Protein AF-A0A9D7RMD3-F1 (afdb_monomer_lite)

Structure (mmCIF, N/CA/C/O backbone):
data_AF-A0A9D7RMD3-F1
#
_entry.id   AF-A0A9D7RMD3-F1
#
loop_
_atom_site.group_PDB
_atom_site.id
_atom_site.type_symbol
_atom_site.label_atom_id
_atom_site.label_alt_id
_atom_site.label_comp_id
_atom_site.label_asym_id
_atom_site.label_entity_id
_atom_site.label_seq_id
_atom_site.pdbx_PDB_ins_code
_atom_site.Cartn_x
_atom_site.Cartn_y
_atom_site.Cartn_z
_atom_site.occupancy
_atom_site.B_iso_or_equiv
_atom_site.auth_seq_id
_atom_site.auth_comp_id
_atom_site.auth_asym_id
_atom_site.auth_atom_id
_atom_site.pdbx_PDB_model_num
ATOM 1 N N . MET A 1 1 ? 14.123 13.808 17.223 1.00 32.34 1 MET A N 1
ATOM 2 C CA . MET A 1 1 ? 14.949 13.797 15.997 1.00 32.34 1 MET A CA 1
ATOM 3 C C . MET A 1 1 ? 15.672 12.461 15.919 1.00 32.34 1 MET A C 1
ATOM 5 O O . MET A 1 1 ? 16.657 12.280 16.620 1.00 32.34 1 MET A O 1
ATOM 9 N N . ALA A 1 2 ? 15.146 11.495 15.163 1.00 38.25 2 ALA A N 1
ATOM 10 C CA . ALA A 1 2 ? 15.860 10.244 14.920 1.00 38.25 2 ALA A CA 1
ATOM 11 C C . ALA A 1 2 ? 16.950 10.520 13.879 1.00 38.25 2 ALA A C 1
ATOM 13 O O . ALA A 1 2 ? 16.640 10.875 12.743 1.00 38.25 2 ALA A O 1
ATOM 14 N N . ALA A 1 3 ? 18.216 10.424 14.284 1.00 46.19 3 ALA A N 1
ATOM 15 C CA . ALA A 1 3 ? 19.341 10.475 13.364 1.00 46.19 3 ALA A CA 1
ATOM 16 C C . ALA A 1 3 ? 19.208 9.296 12.390 1.00 46.19 3 ALA A C 1
ATOM 18 O O . ALA A 1 3 ? 19.318 8.137 12.788 1.00 46.19 3 ALA A O 1
ATOM 19 N N . GLY A 1 4 ? 18.892 9.590 11.129 1.00 49.69 4 GLY A N 1
ATOM 20 C CA . GLY A 1 4 ? 18.812 8.580 10.083 1.00 49.69 4 GLY A CA 1
ATOM 21 C C . GLY A 1 4 ? 20.163 7.887 9.955 1.00 49.69 4 GLY A C 1
ATOM 22 O O . GLY A 1 4 ? 21.171 8.535 9.679 1.00 49.69 4 GLY A O 1
ATOM 23 N N . ILE A 1 5 ? 20.191 6.575 10.180 1.00 57.56 5 ILE A N 1
ATOM 24 C CA . ILE A 1 5 ? 21.378 5.757 9.934 1.00 57.56 5 ILE A CA 1
ATOM 25 C C . ILE A 1 5 ? 21.712 5.904 8.447 1.00 57.56 5 ILE A C 1
ATOM 27 O O . ILE A 1 5 ? 20.961 5.444 7.586 1.00 57.56 5 ILE A O 1
ATOM 31 N N . SER A 1 6 ? 22.822 6.578 8.140 1.00 62.81 6 SER A N 1
ATOM 32 C CA . SER A 1 6 ? 23.332 6.691 6.775 1.00 62.81 6 SER A CA 1
ATOM 33 C C . SER A 1 6 ? 23.757 5.302 6.298 1.00 62.81 6 SER A C 1
ATOM 35 O O . SER A 1 6 ? 24.821 4.795 6.647 1.00 62.81 6 SER A O 1
ATOM 37 N N . SER A 1 7 ? 22.896 4.653 5.518 1.00 61.44 7 SER A N 1
ATOM 38 C CA . SER A 1 7 ? 23.105 3.298 4.991 1.00 61.44 7 SER A CA 1
ATOM 39 C C . SER A 1 7 ? 24.085 3.249 3.810 1.00 61.44 7 SER A C 1
ATOM 41 O O . SER A 1 7 ? 24.402 2.169 3.304 1.00 61.44 7 SER A O 1
ATOM 43 N N . TRP A 1 8 ? 24.609 4.404 3.388 1.00 58.88 8 TRP A N 1
ATOM 44 C CA . TRP A 1 8 ? 25.499 4.563 2.234 1.00 58.88 8 TRP A CA 1
ATOM 45 C C . TRP A 1 8 ? 26.847 3.832 2.370 1.00 58.88 8 TRP A C 1
ATOM 47 O O . TRP A 1 8 ? 27.505 3.583 1.364 1.00 58.88 8 TRP A O 1
ATOM 57 N N . GLY A 1 9 ? 27.248 3.448 3.588 1.00 62.94 9 GLY A N 1
ATOM 58 C CA . GLY A 1 9 ? 28.493 2.714 3.854 1.00 62.94 9 GLY A CA 1
ATOM 59 C C . GLY A 1 9 ? 28.354 1.194 4.004 1.00 62.94 9 GLY A C 1
ATOM 60 O O . GLY A 1 9 ? 29.370 0.511 4.121 1.00 62.94 9 GLY A O 1
ATOM 61 N N . LEU A 1 10 ? 27.134 0.644 4.025 1.00 76.44 10 LEU A N 1
ATOM 62 C CA . LEU A 1 10 ? 26.925 -0.780 4.308 1.00 76.44 10 LEU A CA 1
ATOM 63 C C . LEU A 1 10 ? 27.299 -1.670 3.102 1.00 76.44 10 LEU A C 1
ATOM 65 O O . LEU A 1 10 ? 27.026 -1.305 1.958 1.00 76.44 10 LEU A O 1
ATOM 69 N N . PRO A 1 11 ? 27.859 -2.878 3.314 1.00 77.81 11 PRO A N 1
ATOM 70 C CA . PRO A 1 11 ? 28.226 -3.782 2.218 1.00 77.81 11 PRO A CA 1
ATOM 71 C C . PRO A 1 11 ? 27.067 -4.091 1.258 1.00 77.81 11 PRO A C 1
ATOM 73 O O . PRO A 1 11 ? 27.268 -4.196 0.051 1.00 77.81 11 PRO A O 1
ATOM 76 N N . ILE A 1 12 ? 25.842 -4.168 1.785 1.00 80.94 12 ILE A N 1
ATOM 77 C CA . ILE A 1 12 ? 24.632 -4.471 1.012 1.00 80.94 12 ILE A CA 1
ATOM 78 C C . ILE A 1 12 ? 24.282 -3.337 0.041 1.00 80.94 12 ILE A C 1
ATOM 80 O O . ILE A 1 12 ? 23.944 -3.610 -1.109 1.00 80.94 12 ILE A O 1
ATOM 84 N N . SER A 1 13 ? 24.395 -2.070 0.456 1.00 83.38 13 SER A N 1
ATOM 85 C CA . SER A 1 13 ? 24.097 -0.934 -0.428 1.00 83.38 13 SER A CA 1
ATOM 86 C C . SER A 1 13 ? 25.143 -0.811 -1.538 1.00 83.38 13 SER A C 1
ATOM 88 O O . SER A 1 13 ? 24.787 -0.570 -2.690 1.00 83.38 13 SER A O 1
ATOM 90 N N . ARG A 1 14 ? 26.420 -1.085 -1.235 1.00 86.19 14 ARG A N 1
ATOM 91 C CA . ARG A 1 14 ? 27.492 -1.152 -2.245 1.00 86.19 14 ARG A CA 1
ATOM 92 C C . ARG A 1 14 ? 27.278 -2.291 -3.239 1.00 86.19 14 ARG A C 1
ATOM 94 O O . ARG A 1 14 ? 27.419 -2.068 -4.439 1.00 86.19 14 ARG A O 1
ATOM 101 N N . LEU A 1 15 ? 26.907 -3.479 -2.758 1.00 89.81 15 LEU A N 1
ATOM 102 C CA . LEU A 1 15 ? 26.599 -4.625 -3.612 1.00 89.81 15 LEU A CA 1
ATOM 103 C C . LEU A 1 15 ? 25.402 -4.332 -4.521 1.00 89.81 15 LEU A C 1
ATOM 105 O O . LEU A 1 15 ? 25.484 -4.559 -5.724 1.00 89.81 15 LEU A O 1
ATOM 109 N N . PHE A 1 16 ? 24.321 -3.775 -3.969 1.00 89.44 16 PHE A N 1
ATOM 110 C CA . PHE A 1 16 ? 23.158 -3.364 -4.752 1.00 89.44 16 PHE A CA 1
ATOM 111 C C . PHE A 1 16 ? 23.549 -2.400 -5.876 1.00 89.44 16 PHE A C 1
ATOM 113 O O . PHE A 1 16 ? 23.211 -2.646 -7.030 1.00 89.44 16 PHE A O 1
ATOM 120 N N . MET A 1 17 ? 24.316 -1.349 -5.567 1.00 87.50 17 MET A N 1
ATOM 121 C CA . MET A 1 17 ? 24.754 -0.377 -6.574 1.00 87.50 17 MET A CA 1
ATOM 122 C C . MET A 1 17 ? 25.660 -1.008 -7.638 1.00 87.50 17 MET A C 1
ATOM 124 O O . MET A 1 17 ? 25.533 -0.686 -8.817 1.00 87.50 17 MET A O 1
ATOM 128 N N . ALA A 1 18 ? 26.544 -1.934 -7.252 1.00 90.25 18 ALA A N 1
ATOM 129 C CA . ALA A 1 18 ? 27.374 -2.670 -8.201 1.00 90.25 18 ALA A CA 1
ATOM 130 C C . ALA A 1 18 ? 26.529 -3.536 -9.150 1.00 90.25 18 ALA A C 1
ATOM 132 O O . ALA A 1 18 ? 26.761 -3.524 -10.357 1.00 90.25 18 ALA A O 1
ATOM 133 N N . MET A 1 19 ? 25.512 -4.231 -8.629 1.00 91.62 19 MET A N 1
ATOM 134 C CA . MET A 1 19 ? 24.576 -5.001 -9.452 1.00 91.62 19 MET A CA 1
ATOM 135 C C . MET A 1 19 ? 23.728 -4.093 -10.347 1.00 91.62 19 MET A C 1
ATOM 137 O O . MET A 1 19 ? 23.523 -4.413 -11.509 1.00 91.62 19 MET A O 1
ATOM 141 N N . TYR A 1 20 ? 23.277 -2.940 -9.852 1.00 90.50 20 TYR A N 1
ATOM 142 C CA . TYR A 1 20 ? 22.442 -2.014 -10.623 1.00 90.50 20 TYR A CA 1
ATOM 143 C C . TYR A 1 20 ? 23.188 -1.357 -11.802 1.00 90.50 20 TYR A C 1
ATOM 145 O O . TYR A 1 20 ? 22.577 -1.015 -12.813 1.00 90.50 20 TYR A O 1
ATOM 153 N N . ARG A 1 21 ? 24.517 -1.211 -11.717 1.00 89.69 21 ARG A N 1
ATOM 154 C CA . ARG A 1 21 ? 25.347 -0.750 -12.847 1.00 89.69 21 ARG A CA 1
ATOM 155 C C . ARG A 1 21 ? 25.440 -1.767 -13.983 1.00 89.69 21 ARG A C 1
ATOM 157 O O . ARG A 1 21 ? 25.694 -1.381 -15.114 1.00 89.69 21 ARG A O 1
ATOM 164 N N . ASN A 1 22 ? 25.244 -3.053 -13.701 1.00 93.56 22 ASN A N 1
ATOM 165 C CA . ASN A 1 22 ? 25.216 -4.082 -14.732 1.00 93.56 22 ASN A CA 1
ATOM 166 C C . ASN A 1 22 ? 23.844 -4.109 -15.426 1.00 93.56 22 ASN A C 1
ATOM 168 O O . ASN A 1 22 ? 22.821 -4.301 -14.769 1.00 93.56 22 ASN A O 1
ATOM 172 N N . ASP A 1 23 ? 23.826 -3.982 -16.753 1.00 92.50 23 ASP A N 1
ATOM 173 C CA . ASP A 1 23 ? 22.592 -3.855 -17.544 1.00 92.50 23 ASP A CA 1
ATOM 174 C C . ASP A 1 23 ? 21.618 -5.021 -17.362 1.00 92.50 23 ASP A C 1
ATOM 176 O O . ASP A 1 23 ? 20.416 -4.817 -17.179 1.00 92.50 23 ASP A O 1
ATOM 180 N N . THR A 1 24 ? 22.135 -6.250 -17.330 1.00 95.06 24 THR A N 1
ATOM 181 C CA . THR A 1 24 ? 21.322 -7.459 -17.163 1.00 95.06 24 THR A CA 1
ATOM 182 C C . THR A 1 24 ? 20.649 -7.498 -15.794 1.00 95.06 24 THR A C 1
ATOM 184 O O . THR A 1 24 ? 19.456 -7.794 -15.691 1.00 95.06 24 THR A O 1
ATOM 187 N N . PHE A 1 25 ? 21.392 -7.215 -14.723 1.00 95.31 25 PHE A N 1
ATOM 188 C CA . PHE A 1 25 ? 20.826 -7.204 -13.373 1.00 95.31 25 PHE A CA 1
ATOM 189 C C . PHE A 1 25 ? 19.879 -6.025 -13.160 1.00 95.31 25 PHE A C 1
ATOM 191 O O . PHE A 1 25 ? 18.837 -6.200 -12.526 1.00 95.31 25 PHE A O 1
ATOM 198 N N . ARG A 1 26 ? 20.177 -4.862 -13.744 1.00 93.44 26 ARG A N 1
ATOM 199 C CA . ARG A 1 26 ? 19.283 -3.702 -13.733 1.00 93.44 26 ARG A CA 1
ATOM 200 C C . ARG A 1 26 ? 17.948 -4.012 -14.394 1.00 93.44 26 ARG A C 1
ATOM 202 O O . ARG A 1 26 ? 16.911 -3.801 -13.773 1.00 93.44 26 ARG A O 1
ATOM 209 N N . ALA A 1 27 ? 17.959 -4.553 -15.612 1.00 93.50 27 ALA A N 1
ATOM 210 C CA . ALA A 1 27 ? 16.737 -4.911 -16.328 1.00 93.50 27 ALA A CA 1
ATOM 211 C C . ALA A 1 27 ? 15.878 -5.898 -15.519 1.00 93.50 27 ALA A C 1
ATOM 213 O O . ALA A 1 27 ? 14.674 -5.693 -15.368 1.00 93.50 27 ALA A O 1
ATOM 214 N N . LYS A 1 28 ? 16.508 -6.916 -14.913 1.00 96.00 28 LYS A N 1
ATOM 215 C CA . LYS A 1 28 ? 15.828 -7.870 -14.021 1.00 96.00 28 LYS A CA 1
ATOM 216 C C . LYS A 1 28 ? 15.227 -7.196 -12.789 1.00 96.00 28 LYS A C 1
ATOM 218 O O . LYS A 1 28 ? 14.099 -7.508 -12.422 1.00 96.00 28 LYS A O 1
ATOM 223 N N . PHE A 1 29 ? 15.963 -6.286 -12.155 1.00 95.31 29 PHE A N 1
ATOM 224 C CA . PHE A 1 29 ? 15.476 -5.540 -10.998 1.00 95.31 29 PHE A CA 1
ATOM 225 C C . PHE A 1 29 ? 14.263 -4.676 -11.358 1.00 95.31 29 PHE A C 1
ATOM 227 O O . PHE A 1 29 ? 13.245 -4.758 -10.679 1.00 95.31 29 PHE A O 1
ATOM 234 N N . LEU A 1 30 ? 14.353 -3.890 -12.435 1.00 94.81 30 LEU A N 1
ATOM 235 C CA . LEU A 1 30 ? 13.266 -3.014 -12.877 1.00 94.81 30 LEU A CA 1
ATOM 236 C C . LEU A 1 30 ? 11.995 -3.823 -13.169 1.00 94.81 30 LEU A C 1
ATOM 238 O O . LEU A 1 30 ? 10.940 -3.495 -12.633 1.00 94.81 30 LEU A O 1
ATOM 242 N N . LEU A 1 31 ? 12.123 -4.917 -13.928 1.00 95.81 31 LEU A N 1
ATOM 243 C CA . LEU A 1 31 ? 11.015 -5.821 -14.238 1.00 95.81 31 LEU A CA 1
ATOM 244 C C . LEU A 1 31 ? 10.387 -6.414 -12.967 1.00 95.81 31 LEU A C 1
ATOM 246 O O . LEU A 1 31 ? 9.167 -6.471 -12.842 1.00 95.81 31 LEU A O 1
ATOM 250 N N . ALA A 1 32 ? 11.214 -6.852 -12.011 1.00 96.88 32 ALA A N 1
ATOM 251 C CA . ALA A 1 32 ? 10.730 -7.427 -10.761 1.00 96.88 32 ALA A CA 1
ATOM 252 C C . ALA A 1 32 ? 9.968 -6.399 -9.912 1.00 96.88 32 ALA A C 1
ATOM 254 O O . ALA A 1 32 ? 8.920 -6.720 -9.355 1.00 96.88 32 ALA A O 1
ATOM 255 N N . VAL A 1 33 ? 10.466 -5.161 -9.824 1.00 96.62 33 VAL A N 1
ATOM 256 C CA . VAL A 1 33 ? 9.778 -4.090 -9.091 1.00 96.62 33 VAL A CA 1
ATOM 257 C C . VAL A 1 33 ? 8.451 -3.736 -9.760 1.00 96.62 33 VAL A C 1
ATOM 259 O O . VAL A 1 33 ? 7.452 -3.609 -9.058 1.00 96.62 33 VAL A O 1
ATOM 262 N N . GLU A 1 34 ? 8.402 -3.630 -11.090 1.00 97.19 34 GLU A N 1
ATOM 263 C CA . GLU A 1 34 ? 7.147 -3.383 -11.816 1.00 97.19 34 GLU A CA 1
ATOM 264 C C . GLU A 1 34 ? 6.127 -4.494 -11.579 1.00 97.19 34 GLU A C 1
ATOM 266 O O . GLU A 1 34 ? 5.008 -4.207 -11.164 1.00 97.19 34 GLU A O 1
ATOM 271 N N . ALA A 1 35 ? 6.535 -5.759 -11.710 1.00 98.06 35 ALA A N 1
ATOM 272 C CA . ALA A 1 35 ? 5.659 -6.900 -11.453 1.00 98.06 35 ALA A CA 1
ATOM 273 C C . ALA A 1 35 ? 5.095 -6.903 -10.019 1.00 98.06 35 ALA A C 1
ATOM 275 O O . ALA A 1 35 ? 3.939 -7.268 -9.796 1.00 98.06 35 ALA A O 1
ATOM 276 N N . LEU A 1 36 ? 5.890 -6.472 -9.033 1.00 98.19 36 LEU A N 1
ATOM 277 C CA . LEU A 1 36 ? 5.419 -6.322 -7.657 1.00 98.19 36 LEU A CA 1
ATOM 278 C C . LEU A 1 36 ? 4.394 -5.188 -7.524 1.00 98.19 36 LEU A C 1
ATOM 280 O O . LEU A 1 36 ? 3.371 -5.388 -6.871 1.00 98.19 36 LEU A O 1
ATOM 284 N N . LEU A 1 37 ? 4.652 -4.024 -8.129 1.00 97.81 37 LEU A N 1
ATOM 285 C CA . LEU A 1 37 ? 3.769 -2.852 -8.061 1.00 97.81 37 LEU A CA 1
ATOM 286 C C . LEU A 1 37 ? 2.456 -3.050 -8.829 1.00 97.81 37 LEU A C 1
ATOM 288 O O . LEU A 1 37 ? 1.429 -2.529 -8.406 1.00 97.81 37 LEU A O 1
ATOM 292 N N . ASP A 1 38 ? 2.470 -3.830 -9.907 1.00 97.31 38 ASP A N 1
ATOM 293 C CA . ASP A 1 38 ? 1.272 -4.168 -10.681 1.00 97.31 38 ASP A CA 1
ATOM 294 C C . ASP A 1 38 ? 0.444 -5.289 -10.024 1.00 97.31 38 A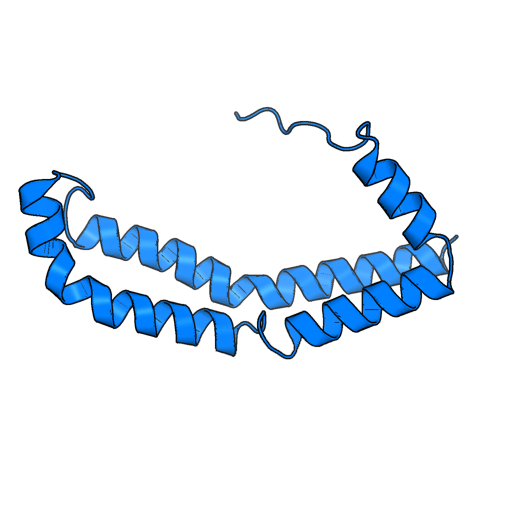SP A C 1
ATOM 296 O O . ASP A 1 38 ? -0.750 -5.427 -10.288 1.00 97.31 38 ASP A O 1
ATOM 300 N N . GLY A 1 39 ? 1.062 -6.091 -9.150 1.00 97.06 39 GLY A N 1
ATOM 301 C CA . GLY A 1 39 ? 0.430 -7.234 -8.497 1.00 97.06 39 GLY A CA 1
ATOM 302 C C . GLY A 1 39 ? 0.312 -7.069 -6.978 1.00 97.06 39 GLY A C 1
ATOM 303 O O . GLY A 1 39 ? -0.540 -6.309 -6.497 1.00 97.06 39 GLY A O 1
ATOM 304 N N . PRO A 1 40 ? 1.110 -7.821 -6.195 1.00 97.38 40 PRO A N 1
ATOM 305 C CA . PRO A 1 40 ? 0.927 -7.956 -4.750 1.00 97.38 40 PRO A CA 1
ATOM 306 C C . PRO A 1 40 ? 1.097 -6.647 -3.971 1.00 97.38 40 PRO A C 1
ATOM 308 O O . PRO A 1 40 ? 0.490 -6.505 -2.915 1.00 97.38 40 PRO A O 1
ATOM 311 N N . LEU A 1 41 ? 1.890 -5.699 -4.479 1.00 97.56 41 LEU A N 1
ATOM 312 C CA . LEU A 1 41 ? 2.138 -4.401 -3.847 1.00 97.56 41 LEU A CA 1
ATOM 313 C C . LEU A 1 41 ? 1.336 -3.256 -4.481 1.00 97.56 41 LEU A C 1
ATOM 315 O O . LEU A 1 41 ? 1.589 -2.093 -4.161 1.00 97.56 41 LEU A O 1
ATOM 319 N N . SER A 1 42 ? 0.366 -3.563 -5.348 1.00 98.25 42 SER A N 1
ATOM 320 C CA . SER A 1 42 ? -0.556 -2.554 -5.876 1.00 98.25 42 SER A CA 1
ATOM 321 C C . SER A 1 42 ? -1.360 -1.903 -4.749 1.00 98.25 42 SER A C 1
ATOM 323 O O . SER A 1 42 ? -1.769 -2.561 -3.785 1.00 98.25 42 SER A O 1
ATOM 325 N N . ALA A 1 43 ? -1.652 -0.609 -4.878 1.00 98.12 43 ALA A N 1
ATOM 326 C CA . ALA A 1 43 ? -2.438 0.149 -3.907 1.00 98.12 43 ALA A CA 1
ATOM 327 C C . ALA A 1 43 ? -3.815 -0.490 -3.694 1.00 98.12 43 ALA A C 1
ATOM 329 O O . ALA A 1 43 ? -4.316 -0.545 -2.570 1.00 98.12 43 ALA A O 1
ATOM 330 N N . LYS A 1 44 ? -4.401 -1.044 -4.763 1.00 98.06 44 LYS A N 1
ATOM 331 C CA . LYS A 1 44 ? -5.657 -1.796 -4.708 1.00 98.06 44 LYS A CA 1
ATOM 332 C C . LYS A 1 44 ? -5.535 -3.041 -3.829 1.00 98.06 44 LYS A C 1
ATOM 334 O O . LYS A 1 44 ? -6.373 -3.226 -2.947 1.00 98.06 44 LYS A O 1
ATOM 339 N N . ARG A 1 45 ? -4.519 -3.889 -4.049 1.00 98.00 45 ARG A N 1
ATOM 340 C CA . ARG A 1 45 ? -4.342 -5.121 -3.264 1.00 98.00 45 ARG A CA 1
ATOM 341 C C . ARG A 1 45 ? -4.038 -4.797 -1.807 1.00 98.00 45 ARG A C 1
ATOM 343 O O . ARG A 1 45 ? -4.739 -5.295 -0.936 1.00 98.00 45 ARG A O 1
ATOM 350 N N . CYS A 1 46 ? -3.077 -3.911 -1.552 1.00 98.12 46 CYS A N 1
ATOM 351 C CA . CYS A 1 46 ? -2.698 -3.494 -0.202 1.00 98.12 46 CYS A CA 1
ATOM 352 C C . CYS A 1 46 ? -3.882 -2.903 0.576 1.00 98.12 46 CYS A C 1
ATOM 354 O O . CYS A 1 46 ? -4.099 -3.259 1.731 1.00 98.12 46 CYS A O 1
ATOM 356 N N . THR A 1 47 ? -4.678 -2.037 -0.060 1.00 98.31 47 THR A N 1
ATOM 357 C CA . THR A 1 47 ? -5.874 -1.457 0.571 1.00 98.31 47 THR A CA 1
ATOM 358 C C . THR A 1 47 ? -6.919 -2.534 0.867 1.00 98.31 47 THR A C 1
ATOM 360 O O . THR A 1 47 ? -7.461 -2.569 1.963 1.00 98.31 47 THR A O 1
ATOM 363 N N . SER A 1 48 ? -7.178 -3.446 -0.075 1.00 98.25 48 SER A N 1
ATOM 364 C CA . SER A 1 48 ? -8.144 -4.537 0.116 1.00 98.25 48 SER A CA 1
ATOM 365 C C . SER A 1 48 ? -7.760 -5.475 1.263 1.00 98.25 48 SER A C 1
ATOM 367 O O . SER A 1 48 ? -8.625 -5.890 2.034 1.00 98.25 48 SER A O 1
ATOM 369 N N . GLU A 1 49 ? -6.478 -5.823 1.373 1.00 98.25 49 GLU A N 1
ATOM 370 C CA . GLU A 1 49 ? -5.962 -6.643 2.474 1.00 98.25 49 GLU A CA 1
ATOM 371 C C . GLU A 1 49 ? -6.102 -5.915 3.812 1.00 98.25 49 GLU A C 1
ATOM 373 O O . GLU A 1 49 ? -6.592 -6.491 4.782 1.00 98.25 49 GLU A O 1
ATOM 378 N N . LEU A 1 50 ? -5.755 -4.625 3.854 1.00 98.25 50 LEU A N 1
ATOM 379 C CA . LEU A 1 50 ? -5.917 -3.812 5.054 1.00 98.25 50 LEU A CA 1
ATOM 380 C C . LEU A 1 50 ? -7.377 -3.759 5.512 1.00 98.25 50 LEU A C 1
ATOM 382 O O . LEU A 1 50 ? -7.644 -4.013 6.680 1.00 98.25 50 LEU A O 1
ATOM 386 N N . GLU A 1 51 ? -8.326 -3.471 4.618 1.00 98.44 51 GLU A N 1
ATOM 387 C CA . GLU A 1 51 ? -9.744 -3.421 5.000 1.00 98.44 51 GLU A CA 1
ATOM 388 C C . GLU A 1 51 ? -10.262 -4.787 5.470 1.00 98.44 51 GLU A C 1
ATOM 390 O O . GLU A 1 51 ? -11.087 -4.849 6.380 1.00 98.44 51 GLU A O 1
ATOM 395 N N . THR A 1 52 ? -9.731 -5.886 4.924 1.00 98.50 52 THR A N 1
ATOM 396 C CA . THR A 1 52 ? -10.042 -7.242 5.406 1.00 98.50 52 THR A CA 1
ATOM 397 C C . THR A 1 52 ? -9.559 -7.432 6.845 1.00 98.50 52 THR A C 1
ATOM 399 O O . THR A 1 52 ? -10.316 -7.898 7.696 1.00 98.50 52 THR A O 1
ATOM 402 N N . MET A 1 53 ? -8.323 -7.026 7.149 1.00 98.06 53 MET A N 1
ATOM 403 C CA . MET A 1 53 ? -7.775 -7.086 8.509 1.00 98.06 53 MET A CA 1
ATOM 404 C C . MET A 1 53 ? -8.560 -6.194 9.473 1.00 98.06 53 MET A C 1
ATOM 406 O O . MET A 1 53 ? -8.911 -6.632 10.566 1.00 98.06 53 MET A O 1
ATOM 410 N N . VAL A 1 54 ? -8.882 -4.965 9.063 1.00 98.12 54 VAL A N 1
ATOM 411 C CA . VAL A 1 54 ? -9.662 -4.019 9.870 1.00 98.12 54 VAL A CA 1
ATOM 412 C C . VAL A 1 54 ? -11.029 -4.605 10.198 1.00 98.12 54 VAL A C 1
ATOM 414 O O . VAL A 1 54 ? -11.384 -4.641 11.371 1.00 98.12 54 VAL A O 1
ATOM 417 N N . ALA A 1 55 ? -11.754 -5.140 9.212 1.00 98.19 55 ALA A N 1
ATOM 418 C CA . ALA A 1 55 ? -13.071 -5.736 9.425 1.00 98.19 55 ALA A CA 1
ATOM 419 C C . ALA A 1 55 ? -13.044 -6.903 10.427 1.00 98.19 55 ALA A C 1
ATOM 421 O O . ALA A 1 55 ? -13.948 -7.026 11.252 1.00 98.19 55 ALA A O 1
ATOM 422 N N . LEU A 1 56 ? -11.997 -7.735 10.386 1.00 97.94 56 LEU A N 1
ATOM 423 C CA . LEU A 1 56 ? -11.812 -8.839 11.333 1.00 97.94 56 LEU A CA 1
ATOM 424 C C . LEU A 1 56 ? -11.459 -8.351 12.743 1.00 97.94 56 LEU A C 1
ATOM 426 O O . LEU A 1 56 ? -11.870 -8.960 13.727 1.00 97.94 56 LEU A O 1
ATOM 430 N N . MET A 1 57 ? -10.689 -7.268 12.852 1.00 96.31 57 MET A N 1
ATOM 431 C CA . MET A 1 57 ? -10.197 -6.764 14.132 1.00 96.31 57 MET A CA 1
ATOM 432 C C . MET A 1 57 ? -11.196 -5.852 14.846 1.00 96.31 57 MET A C 1
ATOM 434 O O . MET A 1 57 ? -11.280 -5.924 16.068 1.00 96.31 57 MET A O 1
ATOM 438 N N . THR A 1 58 ? -11.968 -5.027 14.124 1.00 96.31 58 THR A N 1
ATOM 439 C CA . THR A 1 58 ? -12.909 -4.044 14.698 1.00 96.31 58 THR A CA 1
ATOM 440 C C . THR A 1 58 ? -13.760 -4.590 15.851 1.00 96.31 58 THR A C 1
ATOM 442 O O . THR A 1 58 ? -13.751 -3.956 16.908 1.00 96.31 58 THR A O 1
ATOM 445 N N . PRO A 1 59 ? -14.475 -5.728 15.720 1.00 96.44 59 PRO A N 1
ATOM 446 C CA . PRO A 1 59 ? -15.326 -6.221 16.807 1.00 96.44 59 PRO A CA 1
ATOM 447 C C . PRO A 1 59 ? -14.535 -6.660 18.050 1.00 96.44 59 PRO A C 1
ATOM 449 O O . PRO A 1 59 ? -15.065 -6.643 19.157 1.00 96.44 59 PRO A O 1
ATOM 452 N N . GLU A 1 60 ? -13.257 -7.011 17.901 1.00 95.56 60 GLU A N 1
ATOM 453 C CA . GLU A 1 60 ? -12.399 -7.448 19.006 1.00 95.56 60 GLU A CA 1
ATOM 454 C C . GLU A 1 60 ? -11.731 -6.285 19.747 1.00 95.56 60 GLU A C 1
ATOM 456 O O . GLU A 1 60 ? -11.199 -6.479 20.846 1.00 95.56 60 GLU A O 1
ATOM 461 N N . MET A 1 61 ? -11.738 -5.079 19.173 1.00 94.69 61 MET A N 1
ATOM 462 C CA . MET A 1 61 ? -10.949 -3.964 19.696 1.00 94.69 61 MET A CA 1
ATOM 463 C C . MET A 1 61 ? -11.415 -3.486 21.065 1.00 94.69 61 MET A C 1
ATOM 465 O O . MET A 1 61 ? -10.575 -3.187 21.909 1.00 94.69 61 MET A O 1
ATOM 469 N N . GLU A 1 62 ? -12.720 -3.485 21.335 1.00 92.56 62 GLU A N 1
ATOM 470 C CA . GLU A 1 62 ? -13.243 -3.110 22.655 1.00 92.56 62 GLU A CA 1
ATOM 471 C C . GLU A 1 62 ? -12.720 -4.056 23.744 1.00 92.56 62 GLU A C 1
ATOM 473 O O . GLU A 1 62 ? -12.185 -3.620 24.767 1.00 92.56 62 GLU A O 1
ATOM 478 N N . ARG A 1 63 ? -12.775 -5.369 23.486 1.00 94.44 63 ARG A N 1
ATOM 479 C CA . ARG A 1 63 ? -12.237 -6.396 24.387 1.00 94.44 63 ARG A CA 1
ATOM 480 C C . ARG A 1 63 ? -10.718 -6.289 24.527 1.00 94.44 63 ARG A C 1
ATOM 482 O O . ARG A 1 63 ? -10.186 -6.458 25.627 1.00 94.44 63 ARG A O 1
ATOM 489 N N . HIS A 1 64 ? -10.014 -6.024 23.429 1.00 94.56 64 HIS A N 1
ATOM 490 C CA . HIS A 1 64 ? -8.566 -5.847 23.415 1.00 94.56 64 HIS A CA 1
ATOM 491 C C . HIS A 1 64 ? -8.148 -4.650 24.281 1.00 94.56 64 HIS A C 1
ATOM 493 O O . HIS A 1 64 ? -7.319 -4.810 25.180 1.00 94.56 64 HIS A O 1
ATOM 499 N N . THR A 1 65 ? -8.772 -3.487 24.081 1.00 93.19 65 THR A N 1
ATOM 500 C CA . THR A 1 65 ? -8.507 -2.272 24.856 1.00 93.19 65 THR A CA 1
ATOM 501 C C . THR A 1 65 ? -8.843 -2.462 26.332 1.00 93.19 65 THR A C 1
ATOM 503 O O . THR A 1 65 ? -8.023 -2.119 27.182 1.00 93.19 65 THR A O 1
ATOM 506 N N . ALA A 1 66 ? -9.979 -3.080 26.667 1.00 93.56 66 ALA A N 1
ATOM 507 C CA . ALA A 1 66 ? -10.342 -3.343 28.060 1.00 93.56 66 ALA A CA 1
ATOM 508 C C . ALA A 1 66 ? -9.295 -4.208 28.788 1.00 93.56 66 ALA A C 1
ATOM 510 O O . ALA A 1 66 ? -8.975 -3.965 29.953 1.00 93.56 66 ALA A O 1
ATOM 511 N N . ARG A 1 67 ? -8.727 -5.202 28.093 1.00 96.25 67 ARG A N 1
ATOM 512 C CA . ARG A 1 67 ? -7.732 -6.119 28.662 1.00 96.25 67 ARG A CA 1
ATOM 513 C C . ARG A 1 67 ? -6.334 -5.510 28.745 1.00 96.25 67 ARG A C 1
ATOM 515 O O . ARG A 1 67 ? -5.663 -5.664 29.762 1.00 96.25 67 ARG A O 1
ATOM 522 N N . TRP A 1 68 ? -5.874 -4.876 27.671 1.00 95.75 68 TRP A N 1
ATOM 523 C CA . TRP A 1 68 ? -4.474 -4.470 27.509 1.00 95.75 68 TRP A CA 1
ATOM 524 C C . TRP A 1 68 ? -4.237 -2.975 27.727 1.00 95.75 68 TRP A C 1
ATOM 526 O O . TRP A 1 68 ? -3.083 -2.550 27.785 1.00 95.75 68 TRP A O 1
ATOM 536 N N . ARG A 1 69 ? -5.309 -2.179 27.865 1.00 92.62 69 ARG A N 1
ATOM 537 C CA . ARG A 1 69 ? -5.286 -0.710 28.008 1.00 92.62 69 ARG A CA 1
ATOM 538 C C . ARG A 1 69 ? -4.525 -0.007 26.880 1.00 92.62 69 ARG A C 1
ATOM 540 O O . ARG A 1 69 ? -3.940 1.057 27.075 1.00 92.62 69 ARG A O 1
ATOM 547 N N . LYS A 1 70 ? -4.485 -0.652 25.715 1.00 88.06 70 LYS A N 1
ATOM 548 C CA . LYS A 1 70 ? -3.865 -0.186 24.477 1.00 88.06 70 LYS A CA 1
ATOM 549 C C . LYS A 1 70 ? -4.671 -0.743 23.305 1.00 88.06 70 LYS A C 1
ATOM 551 O O . LYS A 1 70 ? -5.008 -1.920 23.379 1.00 88.06 70 LYS A O 1
ATOM 556 N N . PRO A 1 71 ? -4.923 0.029 22.237 1.00 90.31 71 PRO A N 1
ATOM 557 C CA . PRO A 1 71 ? -4.868 1.498 22.200 1.00 90.31 71 PRO A CA 1
ATOM 558 C C . PRO A 1 71 ? -5.813 2.117 23.248 1.00 90.31 71 PRO A C 1
ATOM 560 O O . PRO A 1 71 ? -6.571 1.384 23.880 1.00 90.31 71 PRO A O 1
ATOM 563 N N . LEU A 1 72 ? -5.705 3.432 23.492 1.00 89.31 72 LEU A N 1
ATOM 564 C CA . LEU A 1 72 ? -6.430 4.127 24.575 1.00 89.31 72 LEU A CA 1
ATOM 565 C C . LEU 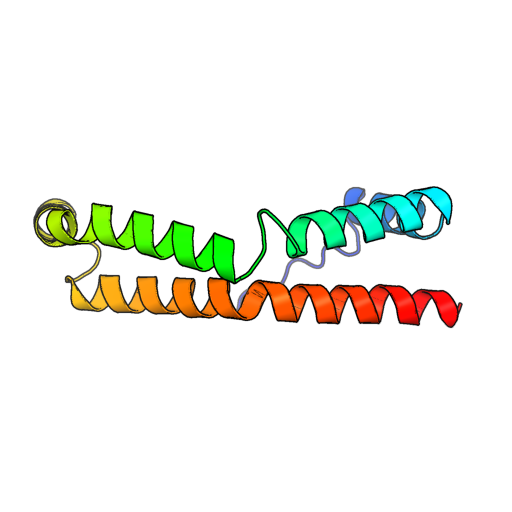A 1 72 ? -7.935 3.820 24.550 1.00 89.31 72 LEU A C 1
ATOM 567 O O . LEU A 1 72 ? -8.530 3.509 25.579 1.00 89.31 72 LEU A O 1
ATOM 571 N N . ASP A 1 73 ? -8.499 3.851 23.351 1.00 91.88 73 ASP A N 1
ATOM 572 C CA . ASP A 1 73 ? -9.878 3.540 23.019 1.00 91.88 73 ASP A CA 1
ATOM 573 C C . ASP A 1 73 ? -9.947 3.088 21.548 1.00 91.88 73 ASP A C 1
ATOM 575 O O . ASP A 1 73 ? -8.930 2.931 20.856 1.00 91.88 73 ASP A O 1
ATOM 579 N N . ARG A 1 74 ? -11.168 2.837 21.076 1.00 90.31 74 ARG A N 1
ATOM 580 C CA . ARG A 1 74 ? -11.433 2.476 19.685 1.00 90.31 74 ARG A CA 1
ATOM 581 C C . ARG A 1 74 ? -11.101 3.612 18.713 1.00 90.31 74 ARG A C 1
ATOM 583 O O . ARG A 1 74 ? -10.666 3.333 17.602 1.00 90.31 74 ARG A O 1
ATOM 590 N N . GLU A 1 75 ? -11.274 4.866 19.109 1.00 93.56 75 GLU A N 1
ATOM 591 C CA . GLU A 1 75 ? -10.997 6.010 18.238 1.00 93.56 75 GLU A CA 1
ATOM 592 C C . GLU A 1 75 ? -9.492 6.138 17.965 1.00 93.56 75 GLU A C 1
ATOM 594 O O . GLU A 1 75 ? -9.0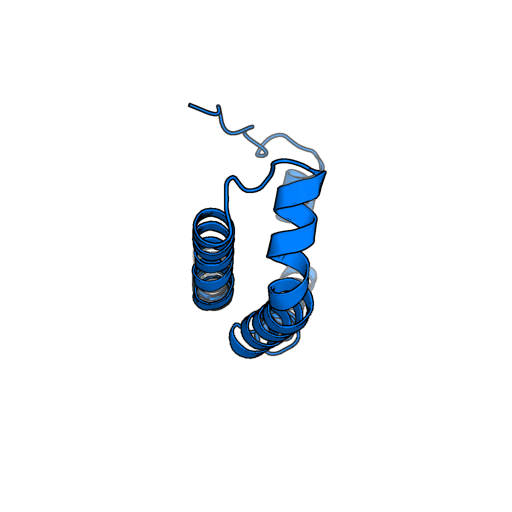72 6.254 16.814 1.00 93.56 75 GLU A O 1
ATOM 599 N N . ALA A 1 76 ? -8.661 6.006 18.999 1.00 94.94 76 ALA A N 1
ATOM 600 C CA . ALA A 1 76 ? -7.209 5.974 18.880 1.00 94.94 76 ALA A CA 1
ATOM 601 C C . ALA A 1 76 ? -6.735 4.820 17.980 1.00 94.94 76 ALA A C 1
ATOM 603 O O 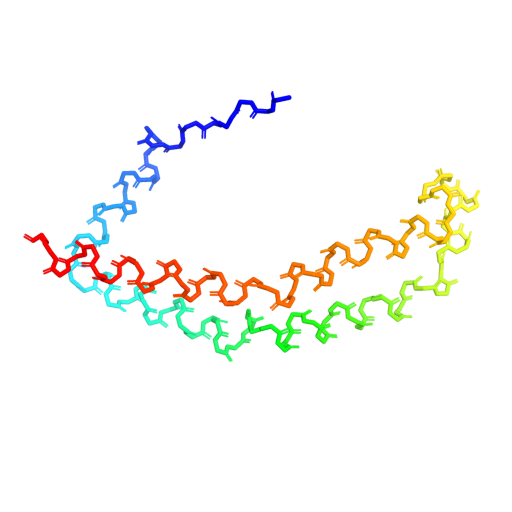. ALA A 1 76 ? -5.796 4.978 17.202 1.00 94.94 76 ALA A O 1
ATOM 604 N N . TRP A 1 77 ? -7.401 3.662 18.036 1.00 95.94 77 TRP A N 1
ATOM 605 C CA . TRP A 1 77 ? -7.141 2.579 17.087 1.00 95.94 77 TRP A CA 1
ATOM 606 C C . TRP A 1 77 ? -7.465 2.977 15.642 1.00 95.94 77 TRP A C 1
ATOM 608 O O . TRP A 1 77 ? -6.654 2.762 14.743 1.00 95.94 77 TRP A O 1
ATOM 618 N N . GLU A 1 78 ? -8.643 3.561 15.412 1.00 95.94 78 GLU A N 1
ATOM 619 C CA . GLU A 1 78 ? -9.093 3.979 14.082 1.00 95.94 78 GLU A CA 1
ATOM 620 C C . GLU A 1 78 ? -8.173 5.054 13.478 1.00 95.94 78 GLU A C 1
ATOM 622 O O . GLU A 1 78 ? -7.916 5.044 12.271 1.00 95.94 78 GLU A O 1
ATOM 627 N N . GLN A 1 79 ? -7.602 5.932 14.307 1.00 97.38 79 GLN A N 1
ATOM 628 C CA . GLN A 1 79 ? -6.585 6.901 13.892 1.00 97.38 79 GLN A CA 1
ATOM 629 C C . GLN A 1 79 ? -5.312 6.214 13.369 1.00 97.38 79 GLN A C 1
ATOM 631 O O . GLN A 1 79 ? -4.845 6.554 12.280 1.00 97.38 79 GLN A O 1
ATOM 636 N N . GLU A 1 80 ? -4.793 5.201 14.068 1.00 96.94 80 GLU A N 1
ATOM 637 C CA . GLU A 1 80 ? -3.640 4.415 13.598 1.00 96.94 80 GLU A CA 1
ATOM 638 C C . GLU A 1 80 ? -3.963 3.643 12.310 1.00 96.94 80 GLU A C 1
ATOM 640 O O . GLU A 1 80 ? -3.174 3.631 11.360 1.00 96.94 80 GLU A O 1
ATOM 645 N N . VAL A 1 81 ? -5.165 3.065 12.210 1.00 98.00 81 VAL A N 1
ATOM 646 C CA . VAL A 1 81 ? -5.640 2.430 10.969 1.00 98.00 81 VAL A CA 1
ATOM 647 C C . VAL A 1 81 ? -5.633 3.430 9.809 1.00 98.00 81 VAL A C 1
ATOM 649 O O . VAL A 1 81 ? -5.223 3.085 8.699 1.00 98.00 81 VAL A O 1
ATOM 652 N N . ASN A 1 82 ? -6.027 4.683 10.041 1.00 98.25 82 ASN A N 1
ATOM 653 C CA . ASN A 1 82 ? -6.022 5.716 9.006 1.00 98.25 82 ASN A CA 1
ATOM 654 C C . ASN A 1 82 ? -4.607 6.080 8.526 1.00 98.25 82 ASN A C 1
ATOM 656 O O . ASN A 1 82 ? -4.430 6.339 7.332 1.00 98.25 82 ASN A O 1
ATOM 660 N N . VAL A 1 83 ? -3.591 6.020 9.393 1.00 98.19 83 VAL A N 1
ATOM 661 C CA . VAL A 1 83 ? -2.181 6.162 8.984 1.00 98.19 83 VAL A CA 1
ATOM 662 C C . VAL A 1 83 ? -1.792 5.044 8.015 1.00 98.19 83 VAL A C 1
ATOM 664 O O . VAL A 1 83 ? -1.228 5.306 6.948 1.00 98.19 83 VAL A O 1
ATOM 667 N N . VAL A 1 84 ? -2.154 3.798 8.332 1.00 97.94 84 VAL A N 1
ATOM 668 C CA . VAL A 1 84 ? -1.868 2.646 7.462 1.00 97.94 84 VAL A CA 1
ATOM 669 C C . VAL A 1 84 ? -2.656 2.730 6.150 1.00 97.94 84 VAL A C 1
ATOM 671 O O . VAL A 1 84 ? -2.100 2.439 5.091 1.00 97.94 84 VAL A O 1
ATOM 674 N N . ARG A 1 85 ? -3.908 3.209 6.169 1.00 98.38 85 ARG A N 1
ATOM 675 C CA . ARG A 1 85 ? -4.702 3.460 4.950 1.00 98.38 85 ARG A CA 1
ATOM 676 C C . ARG A 1 85 ? -4.039 4.485 4.040 1.00 98.38 85 ARG A C 1
ATOM 678 O O . ARG A 1 85 ? -3.972 4.270 2.830 1.00 98.38 85 ARG A O 1
ATOM 685 N N . ALA A 1 86 ? -3.553 5.593 4.599 1.00 98.19 86 ALA A N 1
ATOM 686 C CA . ALA A 1 86 ? -2.846 6.612 3.829 1.00 98.19 86 ALA A CA 1
ATOM 687 C C . ALA A 1 86 ? -1.577 6.030 3.186 1.00 98.19 86 ALA A C 1
ATOM 689 O O . ALA A 1 86 ? -1.340 6.231 1.992 1.00 98.19 86 ALA A O 1
ATOM 690 N N . TYR A 1 87 ? -0.815 5.235 3.943 1.00 97.81 87 TYR A N 1
ATOM 691 C CA . TYR A 1 87 ? 0.353 4.529 3.425 1.00 97.81 87 TYR A CA 1
ATOM 692 C C . TYR A 1 87 ? -0.013 3.559 2.292 1.00 97.81 87 TYR A C 1
ATOM 694 O O . TYR A 1 87 ? 0.564 3.646 1.211 1.00 97.81 87 TYR A O 1
ATOM 702 N N . ALA A 1 88 ? -0.995 2.676 2.496 1.00 97.62 88 ALA A N 1
ATOM 703 C CA . ALA A 1 88 ? -1.404 1.669 1.515 1.00 97.62 88 ALA A CA 1
ATOM 704 C C . ALA A 1 88 ? -1.866 2.292 0.186 1.00 97.62 88 ALA A C 1
ATOM 706 O O . ALA A 1 88 ? -1.541 1.771 -0.881 1.00 97.62 88 ALA A O 1
ATOM 707 N N . LYS A 1 89 ? -2.561 3.436 0.242 1.00 97.38 89 LYS A N 1
ATOM 708 C CA . LYS A 1 89 ? -2.999 4.183 -0.948 1.00 97.38 89 LYS A CA 1
ATOM 709 C C . LYS A 1 89 ? -1.844 4.885 -1.665 1.00 97.38 89 LYS A C 1
ATOM 711 O O . LYS A 1 89 ? -1.806 4.893 -2.890 1.00 97.38 89 LYS A O 1
ATOM 716 N N . GLY A 1 90 ? -0.918 5.489 -0.919 1.00 97.12 90 GLY A N 1
ATOM 717 C CA . GLY A 1 90 ? 0.155 6.311 -1.491 1.00 97.12 90 GLY A CA 1
ATOM 718 C C . GLY A 1 90 ? 1.410 5.539 -1.908 1.00 97.12 90 GLY A C 1
ATOM 719 O O . GLY A 1 90 ? 2.192 6.028 -2.726 1.00 97.12 90 GLY A O 1
ATOM 720 N N . ARG A 1 91 ? 1.638 4.342 -1.353 1.00 96.62 91 ARG A N 1
ATOM 721 C CA . ARG A 1 91 ? 2.929 3.654 -1.475 1.00 96.62 91 ARG A CA 1
ATOM 722 C C . ARG A 1 91 ? 3.273 3.256 -2.906 1.00 96.62 91 ARG A C 1
ATOM 724 O O . ARG A 1 91 ? 4.424 3.427 -3.299 1.00 96.62 91 ARG A O 1
ATOM 731 N N . GLU A 1 92 ? 2.303 2.764 -3.674 1.00 97.94 92 GLU A N 1
ATOM 732 C CA . GLU A 1 92 ? 2.526 2.361 -5.067 1.00 97.94 92 GLU A CA 1
ATOM 733 C C . GLU A 1 92 ? 3.036 3.541 -5.908 1.00 97.94 92 GLU A C 1
ATOM 735 O O . GLU A 1 92 ? 4.087 3.440 -6.539 1.00 97.94 92 GLU A O 1
ATOM 740 N N . ALA A 1 93 ? 2.346 4.685 -5.848 1.00 97.69 93 ALA A N 1
ATOM 741 C CA . ALA A 1 93 ? 2.716 5.887 -6.592 1.00 97.69 93 ALA A CA 1
ATOM 742 C C . ALA A 1 93 ? 4.119 6.390 -6.212 1.00 97.69 93 ALA A C 1
ATOM 744 O O . ALA A 1 93 ? 4.940 6.652 -7.091 1.00 97.69 93 ALA A O 1
ATOM 745 N N . ALA A 1 94 ? 4.430 6.441 -4.912 1.00 97.56 94 ALA A N 1
ATOM 746 C CA . ALA A 1 94 ? 5.754 6.840 -4.436 1.00 97.56 94 ALA A CA 1
ATOM 747 C C . ALA A 1 94 ? 6.868 5.898 -4.933 1.00 97.56 94 ALA A C 1
ATOM 749 O O . ALA A 1 94 ? 7.950 6.350 -5.307 1.00 97.56 94 ALA A O 1
ATOM 750 N N . CYS A 1 95 ? 6.618 4.585 -4.966 1.00 97.12 95 CYS A N 1
ATOM 751 C CA . CYS A 1 95 ? 7.571 3.617 -5.508 1.00 97.12 95 CYS A CA 1
ATOM 752 C C . CYS A 1 95 ? 7.753 3.772 -7.024 1.00 97.12 95 CYS A C 1
ATOM 754 O O . CYS A 1 95 ? 8.885 3.699 -7.499 1.00 97.12 95 CYS A O 1
ATOM 756 N N . ARG A 1 96 ? 6.676 4.023 -7.783 1.00 97.38 96 ARG A N 1
ATOM 757 C CA . ARG A 1 96 ? 6.763 4.277 -9.232 1.00 97.38 96 ARG A CA 1
ATOM 758 C C . ARG A 1 96 ? 7.577 5.530 -9.539 1.00 97.38 96 ARG A C 1
ATOM 760 O O . ARG A 1 96 ? 8.420 5.500 -10.430 1.00 97.38 96 ARG A O 1
ATOM 767 N N . GLU A 1 97 ? 7.391 6.596 -8.766 1.00 96.94 97 GLU A N 1
ATOM 768 C CA . GLU A 1 97 ? 8.191 7.816 -8.897 1.00 96.94 97 GLU A CA 1
ATOM 769 C C . GLU A 1 97 ? 9.683 7.549 -8.630 1.00 96.94 97 GLU A C 1
ATOM 771 O O . GLU A 1 97 ? 10.549 7.977 -9.394 1.00 96.94 97 GLU A O 1
ATOM 776 N N . GLN A 1 98 ? 10.004 6.793 -7.577 1.00 94.38 98 GLN A N 1
ATOM 777 C CA . GLN A 1 98 ? 11.385 6.402 -7.279 1.00 94.38 98 GLN A CA 1
ATOM 778 C C . GLN A 1 98 ? 11.991 5.536 -8.389 1.00 94.38 98 GLN A C 1
ATOM 780 O O . GLN A 1 98 ? 13.154 5.727 -8.748 1.00 94.38 98 GLN A O 1
ATOM 785 N N . LEU A 1 99 ? 11.208 4.616 -8.957 1.00 93.88 99 LEU A N 1
ATOM 786 C CA . LEU A 1 99 ? 11.635 3.762 -10.061 1.00 93.88 99 LEU A CA 1
ATOM 787 C C . LEU A 1 99 ? 11.927 4.573 -11.331 1.00 93.88 99 LEU A C 1
ATOM 789 O O . LEU A 1 99 ? 12.933 4.319 -11.989 1.00 93.88 99 LEU A O 1
ATOM 793 N N . ALA A 1 100 ? 11.098 5.573 -11.645 1.00 93.62 100 ALA A N 1
ATOM 794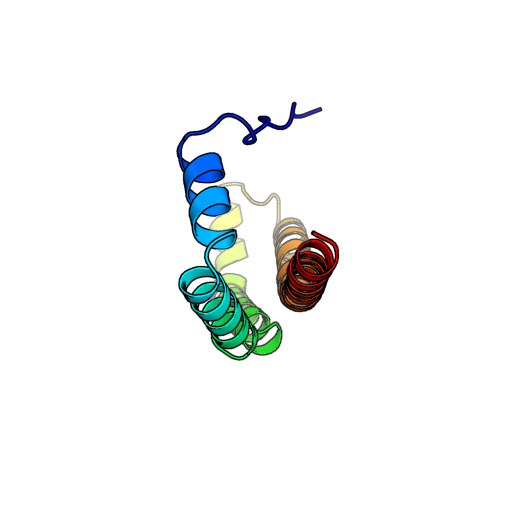 C CA . ALA A 1 100 ? 11.331 6.488 -12.762 1.00 93.62 100 ALA A CA 1
ATOM 795 C C . ALA A 1 100 ? 12.652 7.255 -12.587 1.00 93.62 100 ALA A C 1
ATOM 797 O O . ALA A 1 100 ? 13.520 7.197 -13.453 1.00 93.62 100 ALA A O 1
ATOM 798 N N . ARG A 1 101 ? 12.885 7.843 -11.406 1.00 91.12 101 ARG A N 1
ATOM 799 C CA . ARG A 1 101 ? 14.150 8.539 -11.100 1.00 91.12 101 ARG A CA 1
ATOM 800 C C . ARG A 1 101 ? 15.378 7.628 -11.226 1.00 91.12 101 ARG A C 1
ATOM 802 O O . ARG A 1 101 ? 16.441 8.073 -11.653 1.00 91.12 101 ARG A O 1
ATOM 809 N N . LEU A 1 102 ? 15.250 6.355 -10.844 1.00 87.25 102 LEU A N 1
ATOM 810 C CA . LEU A 1 102 ? 16.321 5.361 -10.975 1.00 87.25 102 LEU A CA 1
ATOM 811 C C . LEU A 1 102 ? 16.628 4.994 -12.434 1.00 87.25 102 LEU A C 1
ATOM 813 O O . LEU A 1 102 ? 17.766 4.620 -12.731 1.00 87.25 102 LEU A O 1
ATOM 817 N N . ARG A 1 103 ? 15.645 5.091 -13.335 1.00 87.38 103 ARG A N 1
ATOM 818 C CA . ARG A 1 103 ? 15.849 4.939 -14.783 1.00 87.38 103 ARG A CA 1
ATOM 819 C C . ARG A 1 103 ? 16.572 6.153 -15.356 1.00 87.38 103 ARG A C 1
ATOM 821 O O . ARG A 1 103 ? 17.578 5.986 -16.038 1.00 87.38 103 ARG A O 1
ATOM 828 N N . ASP A 1 104 ? 16.118 7.352 -15.004 1.00 83.31 104 ASP A N 1
ATOM 829 C CA . ASP A 1 104 ? 16.653 8.605 -15.547 1.00 83.31 104 ASP A CA 1
ATOM 830 C C . ASP A 1 104 ? 18.114 8.832 -15.161 1.00 83.31 104 ASP A C 1
ATOM 832 O O . ASP A 1 104 ? 18.929 9.190 -16.007 1.00 83.31 104 ASP A O 1
ATOM 836 N N . LYS A 1 105 ? 18.474 8.562 -13.898 1.00 74.06 105 LYS A N 1
ATOM 837 C CA . LYS A 1 105 ? 19.855 8.716 -13.421 1.00 74.06 105 LYS A CA 1
ATOM 838 C C . LYS A 1 105 ? 20.847 7.861 -14.213 1.00 74.06 105 LYS A C 1
ATOM 840 O O . LYS A 1 105 ? 21.986 8.269 -14.386 1.00 74.06 105 LYS A O 1
ATOM 845 N N . HIS A 1 106 ? 20.425 6.689 -14.679 1.00 67.06 106 HIS A N 1
ATOM 846 C CA . HIS A 1 106 ? 21.293 5.822 -15.464 1.00 67.06 106 HIS A CA 1
ATOM 847 C C . HIS A 1 106 ? 21.483 6.326 -16.899 1.00 67.06 106 HIS A C 1
ATOM 849 O O . HIS A 1 106 ? 22.584 6.239 -17.413 1.00 67.06 106 HIS A O 1
ATOM 855 N N . ASN A 1 107 ? 20.448 6.888 -17.528 1.00 60.34 107 ASN A N 1
ATOM 856 C CA . ASN A 1 107 ? 20.551 7.402 -18.900 1.00 60.34 107 ASN A CA 1
ATOM 857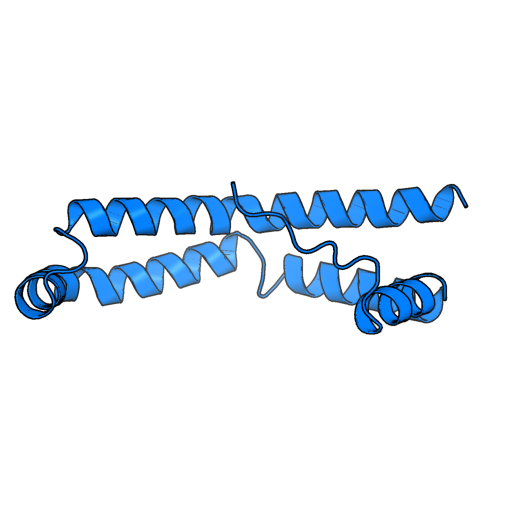 C C . ASN A 1 107 ? 21.448 8.653 -19.017 1.00 60.34 107 ASN A C 1
ATOM 859 O O . ASN A 1 107 ? 21.761 9.075 -20.128 1.00 60.34 107 ASN A O 1
ATOM 863 N N . ALA A 1 108 ? 21.801 9.271 -17.886 1.00 59.53 108 ALA A N 1
ATOM 864 C CA . ALA A 1 108 ? 22.647 10.458 -17.802 1.00 59.53 108 ALA A CA 1
ATOM 865 C C . ALA A 1 108 ? 24.127 10.154 -17.473 1.00 59.53 108 ALA A C 1
ATOM 867 O O . ALA A 1 108 ? 24.932 11.086 -17.490 1.00 59.53 108 ALA A O 1
ATOM 868 N N . GLU A 1 109 ? 24.472 8.899 -17.149 1.00 52.62 109 GLU A N 1
ATOM 869 C CA . GLU A 1 109 ? 25.841 8.408 -16.882 1.00 52.62 109 GLU A CA 1
ATOM 870 C C . GLU A 1 109 ? 26.387 7.632 -18.091 1.00 52.62 109 GLU A C 1
ATOM 872 O O . GLU A 1 109 ? 27.588 7.814 -18.398 1.00 52.62 109 GLU A O 1
#

pLDDT: mean 89.52, std 14.12, range [32.34, 98.5]

Sequence (109 aa):
MAAGISSWGLPISRLFMAMYRNDTFRAKFLLAVEALLDGPLSAKRCTSELETMVALMTPEMERHTARWRKPLDREAWEQEVNVVRAYAKGREAACREQLARLRDKHNAE

Radius of gyration: 19.53 Å; chains: 1; bounding box: 44×23×48 Å

Secondary structure (DSSP, 8-state):
------GGGSHHHHHHHHHHHSHHHHHHHHHHHHHHHHTTT-HHHHHHHHHHHHHHHHHHHHHHHHHH--SSSHHHHHHHHHHHHHHHHHHHHHHHHHHHHHHHHHHT-

Foldseek 3Di:
DPDPDPCCPPPVVVVVVVLCLDPVSVVVVLVVLVVCCVPCLPLVNQLVVLVVVCVVCLVCQQVVCVVPVPPVHSVSVVVVSVVSNVCSNCVSVVSVVVSVVSVVVSVVD